Protein AF-F0R4A4-F1 (afdb_monomer_lite)

Radius of gyration: 16.04 Å; chains: 1; bounding box: 37×28×42 Å

Organism: Phocaeicola salanitronis (strain DSM 18170 / JCM 13657 / CCUG 60908 / BL78) (NCBI:txid667015)

pLDDT: mean 89.3, std 5.44, range [61.0, 95.81]

Structure (mmCIF, N/CA/C/O backbone):
data_AF-F0R4A4-F1
#
_entry.id   AF-F0R4A4-F1
#
loop_
_atom_site.group_PDB
_atom_site.id
_atom_site.type_symbol
_atom_site.label_atom_id
_atom_site.label_alt_id
_atom_site.label_comp_id
_atom_site.label_asym_id
_atom_site.label_entity_id
_atom_site.label_seq_id
_atom_site.pdbx_PDB_ins_code
_atom_site.Cartn_x
_atom_site.Cartn_y
_atom_site.Cartn_z
_atom_site.occupancy
_atom_site.B_iso_or_equiv
_atom_site.auth_seq_id
_atom_site.auth_comp_id
_atom_site.auth_asym_id
_atom_site.auth_atom_id
_atom_site.pdbx_PDB_model_num
ATOM 1 N N . MET A 1 1 ? -16.359 15.288 7.380 1.00 61.00 1 MET A N 1
ATOM 2 C CA . MET A 1 1 ? -15.245 14.311 7.454 1.00 61.00 1 MET A CA 1
ATOM 3 C C . MET A 1 1 ? -14.695 14.135 6.049 1.00 61.00 1 MET A C 1
ATOM 5 O O . MET A 1 1 ? -15.460 13.707 5.195 1.00 61.00 1 MET A O 1
ATOM 9 N N . ASN A 1 2 ? -13.445 14.537 5.793 1.00 82.06 2 ASN A N 1
ATOM 10 C CA . ASN A 1 2 ? -12.866 14.524 4.441 1.00 82.06 2 ASN A CA 1
ATOM 11 C C . ASN A 1 2 ? -12.870 13.117 3.833 1.00 82.06 2 ASN A C 1
ATOM 13 O O . ASN A 1 2 ? -12.635 12.134 4.538 1.00 82.06 2 ASN A O 1
ATOM 17 N N . ILE A 1 3 ? -13.102 13.037 2.521 1.00 85.75 3 ILE A N 1
ATOM 18 C CA . ILE A 1 3 ? -13.212 11.780 1.767 1.00 85.75 3 ILE A CA 1
ATOM 19 C C . ILE A 1 3 ? -11.962 10.903 1.947 1.00 85.75 3 ILE A C 1
ATOM 21 O O . ILE A 1 3 ? -12.075 9.710 2.214 1.00 85.75 3 ILE A O 1
ATOM 25 N N . VAL A 1 4 ? -10.780 11.530 1.959 1.00 85.25 4 VAL A N 1
ATOM 26 C CA . VAL A 1 4 ? -9.480 10.877 2.175 1.00 85.25 4 VAL A CA 1
ATOM 27 C C . VAL A 1 4 ? -9.431 10.156 3.523 1.00 85.25 4 VAL A C 1
ATOM 29 O O . VAL A 1 4 ? -8.968 9.024 3.600 1.00 85.25 4 VAL A O 1
ATOM 32 N N . HIS A 1 5 ? -9.969 10.762 4.587 1.00 85.25 5 HIS A N 1
ATOM 33 C CA . HIS A 1 5 ? -9.993 10.135 5.911 1.00 85.25 5 HIS A CA 1
ATOM 34 C C . HIS A 1 5 ? -10.885 8.887 5.942 1.00 85.25 5 HIS A C 1
ATOM 36 O O . HIS A 1 5 ? -10.538 7.912 6.599 1.00 85.25 5 HIS A O 1
ATOM 42 N N . ARG A 1 6 ? -12.011 8.896 5.214 1.00 87.56 6 ARG A N 1
ATOM 43 C CA . ARG A 1 6 ? -12.899 7.727 5.102 1.00 87.56 6 ARG A CA 1
ATOM 44 C C . ARG A 1 6 ? -12.247 6.592 4.320 1.00 87.56 6 ARG A C 1
ATOM 46 O O . ARG A 1 6 ? -12.316 5.455 4.768 1.00 87.56 6 ARG A O 1
ATOM 53 N N . VAL A 1 7 ? -11.601 6.898 3.192 1.00 91.00 7 VAL A N 1
ATOM 54 C CA . VAL A 1 7 ? -10.898 5.895 2.373 1.00 91.00 7 VAL A CA 1
ATOM 55 C C . VAL A 1 7 ? -9.749 5.272 3.160 1.00 91.00 7 VAL A C 1
ATOM 57 O O . VAL A 1 7 ? -9.670 4.052 3.266 1.00 91.00 7 VAL A O 1
ATOM 60 N N . LEU A 1 8 ? -8.913 6.096 3.793 1.00 90.19 8 LEU A N 1
ATOM 61 C CA . LEU A 1 8 ? -7.830 5.623 4.654 1.00 90.19 8 LEU A CA 1
ATOM 62 C C . LEU A 1 8 ? -8.357 4.834 5.863 1.00 90.19 8 LEU A C 1
ATOM 64 O O . LEU A 1 8 ? -7.768 3.824 6.238 1.00 90.19 8 LEU A O 1
ATOM 68 N N . GLY A 1 9 ? -9.472 5.248 6.469 1.00 91.75 9 GLY A N 1
ATOM 69 C CA . GLY A 1 9 ? -10.120 4.500 7.550 1.00 91.75 9 GLY A CA 1
ATOM 70 C C . GLY A 1 9 ? -10.617 3.124 7.099 1.00 91.75 9 GLY A C 1
ATOM 71 O O . GLY A 1 9 ? -10.351 2.126 7.765 1.00 91.75 9 GLY A O 1
ATOM 72 N N . TYR A 1 10 ? -11.264 3.060 5.934 1.00 93.56 10 TYR A N 1
ATOM 73 C CA . TYR A 1 10 ? -11.714 1.816 5.313 1.00 93.56 10 TYR A CA 1
ATOM 74 C C . TYR A 1 10 ? -10.542 0.878 4.997 1.00 93.56 10 TYR A C 1
ATOM 76 O O . TYR A 1 10 ? -10.560 -0.282 5.412 1.00 93.56 10 TYR A O 1
ATOM 84 N N . LEU A 1 11 ? -9.509 1.382 4.311 1.00 94.25 11 LEU A N 1
ATOM 85 C CA . LEU A 1 11 ? -8.324 0.600 3.952 1.00 94.25 11 LEU A CA 1
ATOM 86 C C . LEU A 1 11 ? -7.614 0.081 5.197 1.00 94.25 11 LEU A C 1
ATOM 88 O O . LEU A 1 11 ? -7.266 -1.095 5.249 1.00 94.25 11 LEU A O 1
ATOM 92 N N . TRP A 1 12 ? -7.472 0.919 6.224 1.00 93.44 12 TRP A N 1
ATOM 93 C CA . TRP A 1 12 ? -6.912 0.505 7.504 1.00 93.44 12 TRP A CA 1
ATOM 94 C C . TRP A 1 12 ? -7.696 -0.646 8.123 1.00 93.44 12 TRP A C 1
ATOM 96 O O . TRP A 1 12 ? -7.127 -1.699 8.394 1.00 93.44 12 TRP A O 1
ATOM 106 N N . TYR A 1 13 ? -9.008 -0.463 8.305 1.00 93.56 13 TYR A N 1
ATOM 107 C CA . TYR A 1 13 ? -9.877 -1.453 8.937 1.00 93.56 13 TYR A CA 1
ATOM 108 C C . TYR A 1 13 ? -9.826 -2.800 8.207 1.00 93.56 13 TYR A C 1
ATOM 110 O O . TYR A 1 13 ? -9.728 -3.862 8.827 1.00 93.56 13 TYR A O 1
ATOM 118 N N . LYS A 1 14 ? -9.885 -2.775 6.871 1.00 94.81 14 LYS A N 1
ATOM 119 C CA . LYS A 1 14 ? -9.859 -3.995 6.061 1.00 94.81 14 LYS A CA 1
ATOM 120 C C . LYS A 1 14 ? -8.487 -4.656 6.062 1.00 94.81 14 LYS A C 1
ATOM 122 O O . LYS A 1 14 ? -8.422 -5.872 6.210 1.00 94.81 14 LYS A O 1
ATOM 127 N N . THR A 1 15 ? -7.412 -3.880 5.985 1.00 93.69 15 THR A N 1
ATOM 128 C CA . THR A 1 15 ? -6.042 -4.406 6.064 1.00 93.69 15 THR A CA 1
ATOM 129 C C . THR A 1 15 ? -5.777 -5.037 7.430 1.00 93.69 15 THR A C 1
ATOM 131 O O . THR A 1 15 ? -5.248 -6.142 7.503 1.00 93.69 15 THR A O 1
ATOM 134 N N . GLU A 1 16 ? -6.223 -4.402 8.515 1.00 93.12 16 GLU A N 1
ATOM 135 C CA . GLU A 1 16 ? -6.151 -4.953 9.872 1.00 93.12 16 GLU A CA 1
ATOM 136 C C . GLU A 1 16 ? -6.895 -6.290 9.984 1.00 93.12 16 GLU A C 1
ATOM 138 O O . GLU A 1 16 ? -6.358 -7.268 10.495 1.00 93.12 16 GLU A O 1
ATOM 143 N N . ARG A 1 17 ? -8.123 -6.367 9.453 1.00 91.62 17 ARG A N 1
ATOM 144 C CA . ARG A 1 17 ? -8.914 -7.607 9.429 1.00 91.62 17 ARG A CA 1
ATOM 145 C C . ARG A 1 17 ? -8.254 -8.716 8.610 1.00 91.62 17 ARG A C 1
ATOM 147 O O . ARG A 1 17 ? -8.325 -9.867 9.028 1.00 91.62 17 ARG A O 1
ATOM 154 N N . LEU A 1 18 ? -7.659 -8.389 7.464 1.00 92.00 18 LEU A N 1
ATOM 155 C CA . LEU A 1 18 ? -6.993 -9.358 6.585 1.00 92.00 18 LEU A CA 1
ATOM 156 C C . LEU A 1 18 ? -5.703 -9.894 7.209 1.00 92.00 18 LEU A C 1
ATOM 158 O O . LEU A 1 18 ? -5.419 -11.083 7.114 1.00 92.00 18 LEU A O 1
ATOM 162 N N . THR A 1 19 ? -4.962 -9.034 7.903 1.00 91.75 19 THR A N 1
ATOM 163 C CA . THR A 1 19 ? -3.669 -9.374 8.512 1.00 91.75 19 THR A CA 1
ATOM 164 C C . THR A 1 19 ? -3.781 -9.840 9.959 1.00 91.75 19 THR A C 1
ATOM 166 O O . THR A 1 19 ? -2.766 -10.149 10.565 1.00 91.75 19 THR A O 1
ATOM 169 N N . ARG A 1 20 ? -4.995 -9.962 10.519 1.00 89.31 20 ARG A N 1
ATOM 170 C CA . ARG A 1 20 ? -5.248 -10.319 11.933 1.00 89.31 20 ARG A CA 1
ATOM 171 C C . ARG A 1 20 ? -4.636 -11.642 12.397 1.00 89.31 20 ARG A C 1
ATOM 173 O O . ARG A 1 20 ? -4.534 -11.878 13.591 1.00 89.31 20 ARG A O 1
ATOM 180 N N . TRP A 1 21 ? -4.336 -12.527 11.453 1.00 88.19 21 TRP A N 1
ATOM 181 C CA . TRP A 1 21 ? -3.760 -13.842 11.723 1.00 88.19 21 TRP A CA 1
ATOM 182 C C . TRP A 1 21 ? -2.230 -13.837 11.688 1.00 88.19 21 TRP A C 1
ATOM 184 O O . TRP A 1 21 ? -1.621 -14.854 11.983 1.00 88.19 21 TRP A O 1
ATOM 194 N N . MET A 1 22 ? -1.612 -12.715 11.314 1.00 87.56 22 MET A N 1
ATOM 195 C CA . MET A 1 22 ? -0.166 -12.543 11.393 1.00 87.56 22 MET A CA 1
ATOM 196 C C . MET A 1 22 ? 0.233 -12.264 12.841 1.00 87.56 22 MET A C 1
ATOM 198 O O . MET A 1 22 ? -0.454 -11.510 13.536 1.00 87.56 22 MET A O 1
ATOM 202 N N . ASP A 1 23 ? 1.385 -12.773 13.265 1.00 85.50 23 ASP A N 1
ATOM 203 C CA . ASP A 1 23 ? 1.936 -12.513 14.603 1.00 85.50 23 ASP A CA 1
ATOM 204 C C . ASP A 1 23 ? 2.150 -11.014 14.859 1.00 85.50 23 ASP A C 1
ATOM 206 O O . ASP A 1 23 ? 1.976 -10.507 15.966 1.00 85.50 23 ASP A O 1
ATOM 210 N N . THR A 1 24 ? 2.454 -10.260 13.801 1.00 81.94 24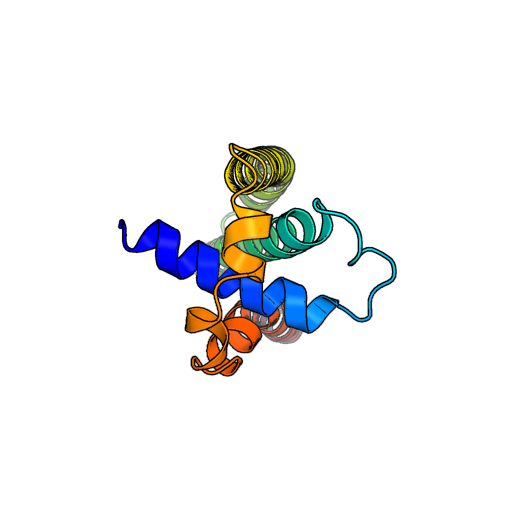 THR A N 1
ATOM 211 C CA . THR A 1 24 ? 2.648 -8.811 13.865 1.00 81.94 24 THR A CA 1
ATOM 212 C C . THR A 1 24 ? 1.346 -8.033 14.054 1.00 81.94 24 THR A C 1
ATOM 214 O O . THR A 1 24 ? 1.387 -6.852 14.391 1.00 81.94 24 THR A O 1
ATOM 217 N N . SER A 1 25 ? 0.179 -8.657 13.876 1.00 80.94 25 SER A N 1
ATOM 218 C CA . SER A 1 25 ? -1.123 -7.976 13.857 1.00 80.94 25 SER A CA 1
ATOM 219 C C . SER A 1 25 ? -1.515 -7.308 15.174 1.00 80.94 25 SER A C 1
ATOM 221 O O . SER A 1 25 ? -2.316 -6.368 15.179 1.00 80.94 25 SER A O 1
ATOM 223 N N . MET A 1 26 ? -0.930 -7.752 16.291 1.00 81.31 26 MET A N 1
ATOM 224 C CA . MET A 1 26 ? -1.133 -7.128 17.597 1.00 81.31 26 MET A CA 1
ATOM 225 C C . MET A 1 26 ? -0.523 -5.728 17.686 1.00 81.31 26 MET A C 1
ATOM 227 O O . MET A 1 26 ? -0.937 -4.920 18.521 1.00 81.31 26 MET A O 1
ATOM 231 N N . TYR A 1 27 ? 0.445 -5.422 16.825 1.00 83.38 27 TYR A N 1
ATOM 232 C CA . TYR A 1 27 ? 1.132 -4.153 16.862 1.00 83.38 27 TYR A CA 1
ATOM 233 C C . TYR A 1 27 ? 0.425 -3.082 16.031 1.00 83.38 27 TYR A C 1
ATOM 235 O O . TYR A 1 27 ? 0.079 -3.278 14.865 1.00 83.38 27 TYR A O 1
ATOM 243 N N . SER A 1 28 ? 0.310 -1.879 16.598 1.00 83.25 28 SER A N 1
ATOM 244 C CA . SER A 1 28 ? -0.267 -0.707 15.920 1.00 83.25 28 SER A CA 1
ATOM 245 C C . SER A 1 28 ? 0.488 -0.289 14.654 1.00 83.25 28 SER A C 1
ATOM 247 O O . SER A 1 28 ? -0.059 0.450 13.838 1.00 83.25 28 SER A O 1
ATOM 249 N N . TRP A 1 29 ? 1.732 -0.745 14.491 1.00 88.06 29 TRP A N 1
ATOM 250 C CA . TRP A 1 29 ? 2.576 -0.473 13.333 1.00 88.06 29 TRP A CA 1
ATOM 251 C C . TRP A 1 29 ? 2.457 -1.511 12.208 1.00 88.06 29 TRP A C 1
ATOM 253 O O . TRP A 1 29 ? 2.986 -1.267 11.129 1.00 88.06 29 TRP A O 1
ATOM 263 N N . ASN A 1 30 ? 1.686 -2.592 12.377 1.00 91.38 30 ASN A N 1
ATOM 264 C CA . ASN A 1 30 ? 1.488 -3.595 11.325 1.00 91.38 30 ASN A CA 1
ATOM 265 C C . ASN A 1 30 ? 0.770 -3.038 10.088 1.00 91.38 30 ASN A C 1
ATOM 267 O O . ASN A 1 30 ? 1.268 -3.128 8.971 1.00 91.38 30 ASN A O 1
ATOM 271 N N . VAL A 1 31 ? -0.395 -2.417 10.282 1.00 92.31 31 VAL A N 1
ATOM 272 C CA . VAL A 1 31 ? -1.190 -1.872 9.172 1.00 92.31 31 VAL A CA 1
ATOM 273 C C . VAL A 1 31 ? -0.485 -0.717 8.437 1.00 92.31 31 VAL A C 1
ATOM 275 O O . VAL A 1 31 ? -0.505 -0.730 7.207 1.00 92.31 31 VAL A O 1
ATOM 278 N N . PRO A 1 32 ? 0.183 0.246 9.113 1.00 93.19 32 PRO A N 1
ATOM 279 C CA . PRO A 1 32 ? 1.037 1.230 8.455 1.00 93.19 32 PRO A CA 1
ATOM 280 C C . PRO A 1 32 ? 2.111 0.583 7.588 1.00 93.19 32 PRO A C 1
ATOM 282 O O . PRO A 1 32 ? 2.292 1.037 6.467 1.00 93.19 32 PRO A O 1
ATOM 285 N N . SER A 1 33 ? 2.774 -0.478 8.069 1.00 92.94 33 SER A N 1
ATOM 286 C CA . SER A 1 33 ? 3.798 -1.209 7.308 1.00 92.94 33 SER A CA 1
ATOM 287 C C . SER A 1 33 ? 3.243 -1.862 6.051 1.00 92.94 33 SER A C 1
ATOM 289 O O . SER A 1 33 ? 3.834 -1.754 4.981 1.00 92.94 33 SER A O 1
ATOM 291 N N . VAL A 1 34 ? 2.088 -2.519 6.156 1.00 94.44 34 VAL A N 1
ATOM 292 C CA . VAL A 1 34 ? 1.457 -3.166 4.999 1.00 94.44 34 VAL A CA 1
ATOM 293 C C . VAL A 1 34 ? 1.024 -2.121 3.973 1.00 94.44 34 VAL A C 1
ATOM 295 O O . VAL A 1 34 ? 1.320 -2.260 2.790 1.00 94.44 34 VAL A O 1
ATOM 298 N N . LEU A 1 35 ? 0.375 -1.039 4.414 1.00 95.06 35 LEU A N 1
ATOM 299 C CA . LEU A 1 35 ? -0.061 0.028 3.513 1.00 95.06 35 LEU A CA 1
ATOM 300 C C . LEU A 1 35 ? 1.119 0.781 2.885 1.00 95.06 35 LEU A C 1
ATOM 302 O O . LEU A 1 35 ? 1.064 1.085 1.697 1.00 95.06 35 LEU A O 1
ATOM 306 N N . SER A 1 36 ? 2.191 1.065 3.631 1.00 94.50 36 SER A N 1
ATOM 307 C CA . SER A 1 36 ? 3.381 1.719 3.073 1.00 94.50 36 SER A CA 1
ATOM 308 C C . SER A 1 36 ? 4.087 0.840 2.048 1.00 94.50 36 SER A C 1
ATOM 310 O O . SER A 1 36 ? 4.560 1.360 1.042 1.00 94.50 36 SER A O 1
ATOM 312 N N . LEU A 1 37 ? 4.132 -0.479 2.269 1.00 93.81 37 LEU A N 1
ATOM 313 C CA . LEU A 1 37 ? 4.687 -1.423 1.302 1.00 93.81 37 LEU A CA 1
ATOM 314 C C . LEU A 1 37 ? 3.859 -1.422 0.016 1.00 93.81 37 LEU A C 1
ATOM 316 O O . LEU A 1 37 ? 4.415 -1.307 -1.069 1.00 93.81 37 LEU A O 1
ATOM 320 N N . VAL A 1 38 ? 2.532 -1.473 0.136 1.00 95.62 38 VAL A N 1
ATOM 321 C CA . VAL A 1 38 ? 1.622 -1.402 -1.016 1.00 95.62 38 VAL A CA 1
ATOM 322 C C . VAL A 1 38 ? 1.804 -0.091 -1.783 1.00 95.62 38 VAL A C 1
ATOM 324 O O . VAL A 1 38 ? 1.907 -0.115 -3.005 1.00 95.62 38 VAL A O 1
ATOM 327 N N . PHE A 1 39 ? 1.926 1.050 -1.095 1.00 94.12 39 PHE A N 1
ATOM 328 C CA . PHE A 1 39 ? 2.222 2.328 -1.753 1.00 94.12 39 PHE A CA 1
ATOM 329 C C . PHE A 1 39 ? 3.592 2.353 -2.440 1.00 94.12 39 PHE A C 1
ATOM 331 O O . PHE A 1 39 ? 3.705 2.928 -3.522 1.00 94.12 39 PHE A O 1
ATOM 338 N N . LEU A 1 40 ? 4.618 1.728 -1.853 1.00 94.62 40 LEU A N 1
ATOM 339 C CA . LEU A 1 40 ? 5.916 1.567 -2.510 1.00 94.62 40 LEU A CA 1
ATOM 340 C C . LEU A 1 40 ? 5.771 0.763 -3.802 1.00 94.62 40 LEU A C 1
ATOM 342 O O . LEU A 1 40 ? 6.302 1.190 -4.823 1.00 94.62 40 LEU A O 1
ATOM 346 N N . LEU A 1 41 ? 5.032 -0.350 -3.779 1.00 94.31 41 LEU A N 1
ATOM 347 C CA . LEU A 1 41 ? 4.833 -1.179 -4.970 1.00 94.31 41 LEU A CA 1
ATOM 348 C C . LEU A 1 41 ? 4.101 -0.405 -6.067 1.00 94.31 41 LEU A C 1
ATOM 350 O O . LEU A 1 41 ? 4.564 -0.397 -7.198 1.00 94.31 41 LEU A O 1
ATOM 354 N N . TYR A 1 42 ? 3.060 0.358 -5.722 1.00 94.38 42 TYR A N 1
ATOM 355 C CA . TYR A 1 42 ? 2.425 1.275 -6.674 1.00 94.38 42 TYR A CA 1
ATOM 356 C C . TYR A 1 42 ? 3.413 2.288 -7.277 1.00 94.38 42 TYR A C 1
ATOM 358 O O . TYR A 1 42 ? 3.324 2.613 -8.458 1.00 94.38 42 TYR A O 1
ATOM 366 N N . GLY A 1 43 ? 4.370 2.791 -6.492 1.00 92.19 43 GLY A N 1
ATOM 367 C CA . GLY A 1 43 ? 5.441 3.648 -7.005 1.00 92.19 43 GLY A CA 1
ATOM 368 C C . GLY A 1 43 ? 6.352 2.928 -8.005 1.00 92.19 43 GLY A C 1
ATOM 369 O O . GLY A 1 43 ? 6.703 3.496 -9.040 1.00 92.19 43 GLY A O 1
ATOM 370 N N . VAL A 1 44 ? 6.698 1.669 -7.724 1.00 92.06 44 VAL A N 1
ATOM 371 C CA . VAL A 1 44 ? 7.488 0.814 -8.62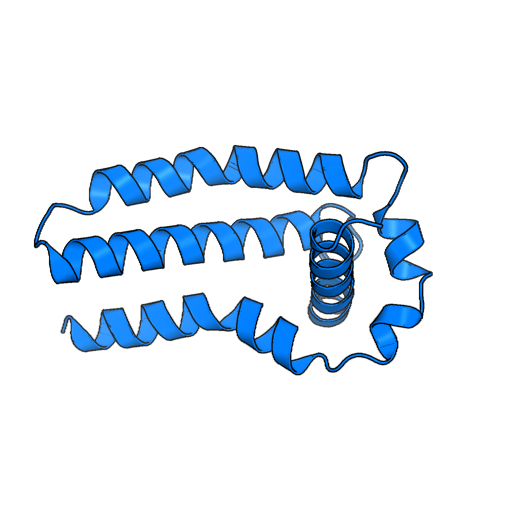5 1.00 92.06 44 VAL A CA 1
ATOM 372 C C . VAL A 1 44 ? 6.713 0.494 -9.907 1.00 92.06 44 VAL A C 1
ATOM 374 O O . VAL A 1 44 ? 7.301 0.557 -10.985 1.00 92.06 44 VAL A O 1
ATOM 377 N N . ASP A 1 45 ? 5.407 0.233 -9.828 1.00 92.25 45 ASP A N 1
ATOM 378 C CA . ASP A 1 45 ? 4.547 0.008 -10.998 1.00 92.25 45 ASP A CA 1
ATOM 379 C C . ASP A 1 45 ? 4.559 1.214 -11.930 1.00 92.25 45 ASP A C 1
ATOM 381 O O . ASP A 1 45 ? 4.784 1.078 -13.131 1.00 92.25 45 ASP A O 1
ATOM 385 N N . ILE A 1 46 ? 4.372 2.415 -11.374 1.00 91.31 46 ILE A N 1
ATOM 386 C CA . ILE A 1 46 ? 4.383 3.665 -12.141 1.00 91.31 46 ILE A CA 1
ATOM 387 C C . ILE A 1 46 ? 5.747 3.871 -12.807 1.00 91.31 46 ILE A C 1
ATOM 389 O O . ILE A 1 46 ? 5.801 4.216 -13.987 1.00 91.31 46 ILE A O 1
ATOM 393 N N . ALA A 1 47 ? 6.846 3.630 -12.085 1.00 90.81 47 ALA A N 1
ATOM 394 C CA . ALA A 1 47 ? 8.195 3.713 -12.645 1.00 90.81 47 ALA A CA 1
ATOM 395 C C . ALA A 1 47 ? 8.414 2.696 -13.780 1.00 90.81 47 ALA A C 1
ATOM 397 O O . ALA A 1 47 ? 9.035 3.019 -14.793 1.00 90.81 47 ALA A O 1
ATOM 398 N N . SER A 1 48 ? 7.872 1.488 -13.624 1.00 89.56 48 SER A N 1
ATOM 399 C CA . SER A 1 48 ? 7.961 0.403 -14.605 1.00 89.56 48 SER A CA 1
ATOM 400 C C . SER A 1 48 ? 7.164 0.719 -15.871 1.00 89.56 48 SER A C 1
ATOM 402 O O . SER A 1 48 ? 7.688 0.580 -16.974 1.00 89.56 48 SER A O 1
ATOM 404 N N . ILE A 1 49 ? 5.936 1.228 -15.723 1.00 90.31 49 ILE A N 1
ATOM 405 C CA . ILE A 1 49 ? 5.108 1.712 -16.837 1.00 90.31 49 ILE A CA 1
ATOM 406 C C . ILE A 1 49 ? 5.815 2.859 -17.554 1.00 90.31 49 ILE A C 1
ATOM 408 O O . ILE A 1 49 ? 5.915 2.847 -18.779 1.00 90.31 49 ILE A O 1
ATOM 412 N N . TYR A 1 50 ? 6.329 3.835 -16.802 1.00 89.06 50 TYR A N 1
ATOM 413 C CA . TYR A 1 50 ? 7.043 4.968 -17.377 1.00 89.06 50 TYR A CA 1
ATOM 414 C C . TYR A 1 50 ? 8.206 4.485 -18.245 1.00 89.06 50 TYR A C 1
ATOM 416 O O . TYR A 1 50 ? 8.243 4.809 -19.430 1.00 89.06 50 TYR A O 1
ATOM 424 N N . TRP A 1 51 ? 9.066 3.614 -17.712 1.00 89.75 51 TRP A N 1
ATOM 425 C CA . TRP A 1 51 ? 10.150 3.009 -18.484 1.00 89.75 51 TRP A CA 1
ATOM 426 C C . TRP A 1 51 ? 9.665 2.256 -19.723 1.00 89.75 51 TRP A C 1
ATOM 428 O O . TRP A 1 51 ? 10.217 2.476 -20.799 1.00 89.75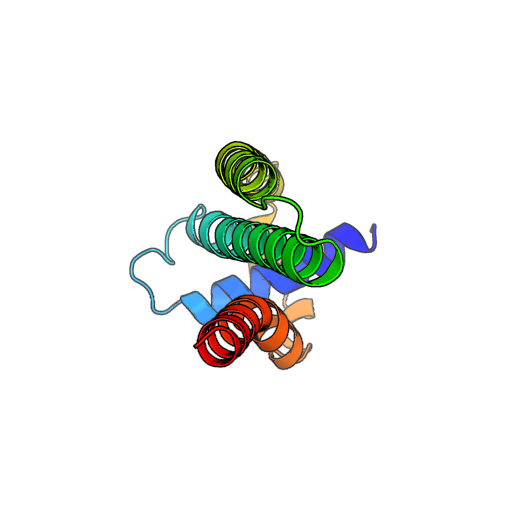 51 TRP A O 1
ATOM 438 N N . ALA A 1 52 ? 8.621 1.432 -19.615 1.00 88.44 52 ALA A N 1
ATOM 439 C CA . ALA A 1 52 ? 8.075 0.712 -20.765 1.00 88.44 52 ALA A CA 1
ATOM 440 C C . ALA A 1 52 ? 7.589 1.661 -21.876 1.00 88.44 52 ALA A C 1
ATOM 442 O O . ALA A 1 52 ? 7.725 1.353 -23.057 1.00 88.44 52 ALA A O 1
ATOM 443 N N . THR A 1 53 ? 7.050 2.829 -21.512 1.00 89.94 53 THR A N 1
ATOM 444 C CA . THR A 1 53 ? 6.517 3.806 -22.478 1.00 89.94 53 THR A CA 1
ATOM 445 C C . THR A 1 53 ? 7.569 4.724 -23.095 1.00 89.94 53 THR A C 1
ATOM 447 O O . THR A 1 53 ? 7.414 5.140 -24.239 1.00 89.94 53 THR A O 1
ATOM 450 N N . THR A 1 54 ? 8.632 5.062 -22.364 1.00 91.00 54 THR A N 1
ATOM 451 C CA . THR A 1 54 ? 9.621 6.067 -22.794 1.00 91.00 54 THR A CA 1
ATOM 452 C C . THR A 1 54 ? 11.001 5.480 -23.080 1.00 91.00 54 THR A C 1
ATOM 454 O O . THR A 1 54 ? 11.872 6.192 -23.574 1.00 91.00 54 THR A O 1
ATOM 457 N N . SER A 1 55 ? 11.235 4.208 -22.732 1.00 86.19 55 SER A N 1
ATOM 458 C CA . SER A 1 55 ? 12.556 3.557 -22.715 1.00 86.19 55 SER A CA 1
ATOM 459 C C . SER A 1 55 ? 13.612 4.284 -21.865 1.00 86.19 55 SER A C 1
ATOM 461 O O . SER A 1 55 ? 14.803 3.994 -21.960 1.00 86.19 55 SER A O 1
ATOM 463 N N . THR A 1 56 ? 13.206 5.212 -20.992 1.00 87.31 56 THR A N 1
ATOM 464 C CA . THR A 1 56 ? 14.121 5.906 -20.077 1.00 87.31 56 THR A CA 1
ATOM 465 C C . THR A 1 56 ? 14.435 5.039 -18.870 1.00 87.31 56 THR A C 1
ATOM 467 O O . THR A 1 56 ? 13.530 4.429 -18.309 1.00 87.31 56 THR A O 1
ATOM 470 N N . ASN A 1 57 ? 15.685 5.047 -18.409 1.00 86.38 57 ASN A N 1
ATOM 471 C CA . ASN A 1 57 ? 16.111 4.255 -17.257 1.00 86.38 57 ASN A CA 1
ATOM 472 C C . ASN A 1 57 ? 15.200 4.481 -16.017 1.00 86.38 57 ASN A C 1
ATOM 474 O O . ASN A 1 57 ? 15.145 5.609 -15.520 1.00 86.38 57 ASN A O 1
ATOM 478 N N . PRO A 1 58 ? 14.525 3.439 -15.484 1.00 85.94 58 PRO A N 1
ATOM 479 C CA . PRO A 1 58 ? 13.633 3.556 -14.327 1.00 85.94 58 PRO A CA 1
ATOM 480 C C . PRO A 1 58 ? 14.370 3.664 -12.988 1.00 85.94 58 PRO A C 1
ATOM 482 O O . PRO A 1 58 ? 13.752 4.017 -11.982 1.00 85.94 58 PRO A O 1
ATOM 485 N N . ALA A 1 59 ? 15.675 3.368 -12.942 1.00 86.12 59 ALA A N 1
ATOM 486 C CA . ALA A 1 59 ? 16.443 3.284 -11.700 1.00 86.12 59 ALA A CA 1
ATOM 487 C C . ALA A 1 59 ? 16.327 4.526 -10.789 1.00 86.12 59 ALA A C 1
ATOM 489 O O . ALA A 1 59 ? 16.157 4.340 -9.582 1.00 86.12 59 ALA A O 1
ATOM 490 N N . PRO A 1 60 ? 16.336 5.777 -11.299 1.00 88.56 60 PRO A N 1
ATOM 491 C CA . PRO A 1 60 ? 16.155 6.959 -10.455 1.00 88.56 60 PRO A CA 1
ATOM 492 C C . PRO A 1 60 ? 14.781 7.012 -9.772 1.00 88.56 60 PRO A C 1
ATOM 494 O O . PRO A 1 60 ? 14.688 7.396 -8.609 1.00 88.56 60 PRO A O 1
ATOM 497 N N . PHE A 1 61 ? 13.716 6.597 -10.464 1.00 86.38 61 PHE A N 1
ATOM 498 C CA . PHE A 1 61 ? 12.357 6.581 -9.913 1.00 86.38 61 PHE A CA 1
ATOM 499 C C . PHE A 1 61 ? 12.172 5.463 -8.888 1.00 86.38 61 PHE A C 1
ATOM 501 O O . PHE A 1 61 ? 11.553 5.681 -7.849 1.00 86.38 61 PHE A O 1
ATOM 508 N N . ILE A 1 62 ? 12.758 4.290 -9.142 1.00 86.75 62 ILE A N 1
ATOM 509 C CA . ILE A 1 62 ? 12.768 3.182 -8.179 1.00 86.75 62 ILE A CA 1
ATOM 510 C C . ILE A 1 62 ? 13.528 3.598 -6.916 1.00 86.75 62 ILE A C 1
ATOM 512 O O . ILE A 1 62 ? 13.033 3.406 -5.806 1.00 86.75 62 ILE A O 1
ATOM 516 N N . LEU A 1 63 ? 14.693 4.235 -7.068 1.00 89.25 63 LEU A N 1
ATOM 517 C CA . LEU A 1 63 ? 15.459 4.761 -5.941 1.00 89.25 63 LEU A CA 1
ATOM 518 C C . LEU A 1 63 ? 14.652 5.801 -5.152 1.00 89.25 63 LEU A C 1
ATOM 520 O O . LEU A 1 63 ? 14.617 5.748 -3.924 1.00 89.25 63 LEU A O 1
ATOM 524 N N . LEU A 1 64 ? 1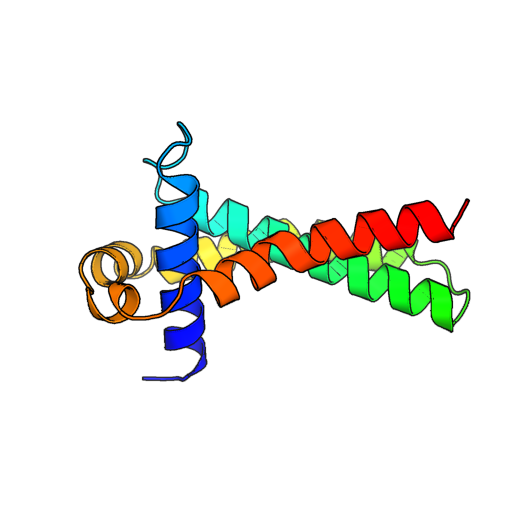3.952 6.707 -5.841 1.00 89.81 64 LEU A N 1
ATOM 525 C CA . LEU A 1 64 ? 13.073 7.684 -5.202 1.00 89.81 64 LEU A CA 1
ATOM 526 C C . LEU A 1 64 ? 11.940 7.006 -4.414 1.00 89.81 64 LEU A C 1
ATOM 528 O O . LEU A 1 64 ? 11.674 7.403 -3.282 1.00 89.81 64 LEU A O 1
ATOM 532 N N . ALA A 1 65 ? 11.304 5.968 -4.968 1.00 88.00 65 ALA A N 1
ATOM 533 C CA . ALA A 1 65 ? 10.253 5.211 -4.286 1.00 88.00 65 ALA A CA 1
ATOM 534 C C . ALA A 1 65 ? 10.777 4.505 -3.020 1.00 88.00 65 ALA A C 1
ATOM 536 O O . ALA A 1 65 ? 10.124 4.544 -1.974 1.00 88.00 65 ALA A O 1
ATOM 537 N N . LEU A 1 66 ? 11.982 3.928 -3.082 1.00 88.94 66 LEU A N 1
ATOM 538 C CA . LEU A 1 66 ? 12.652 3.319 -1.927 1.00 88.94 66 LEU A CA 1
ATOM 539 C C . LEU A 1 66 ? 12.960 4.347 -0.831 1.00 88.94 66 LEU A C 1
ATOM 541 O O . LEU A 1 66 ? 12.737 4.076 0.347 1.00 88.94 66 LEU A O 1
ATOM 545 N N . LEU A 1 67 ? 13.426 5.541 -1.205 1.00 89.62 67 LEU A N 1
ATOM 546 C CA . LEU A 1 67 ? 13.695 6.626 -0.255 1.00 89.62 67 LEU A CA 1
ATOM 547 C C . LEU A 1 67 ? 12.410 7.248 0.312 1.00 89.62 67 LEU A C 1
ATOM 549 O O . LEU A 1 67 ? 12.396 7.705 1.454 1.00 89.62 67 LEU A O 1
ATOM 553 N N . ALA A 1 68 ? 11.317 7.244 -0.454 1.00 89.44 68 ALA A N 1
ATOM 554 C CA . ALA A 1 68 ? 10.018 7.740 -0.013 1.00 89.44 68 ALA A CA 1
ATOM 555 C C . ALA A 1 68 ? 9.310 6.778 0.956 1.00 89.44 68 ALA A C 1
ATOM 557 O O . ALA A 1 68 ? 8.549 7.230 1.811 1.00 89.44 68 ALA A O 1
ATOM 558 N N . TYR A 1 69 ? 9.571 5.471 0.873 1.00 91.31 69 TYR A N 1
ATOM 559 C CA . TYR A 1 69 ? 8.971 4.457 1.746 1.00 91.31 69 TYR A CA 1
ATOM 560 C C . TYR A 1 69 ? 9.041 4.766 3.251 1.00 91.31 69 TYR A C 1
ATOM 562 O O . TYR A 1 69 ? 7.980 4.774 3.884 1.00 91.31 69 TYR A O 1
ATOM 570 N N . PRO A 1 70 ? 10.213 5.063 3.854 1.00 91.75 70 PRO A N 1
ATOM 571 C CA . PRO A 1 70 ? 10.276 5.389 5.277 1.00 91.75 70 PRO A CA 1
ATOM 572 C C . PRO A 1 70 ? 9.462 6.643 5.612 1.00 91.75 70 PRO A C 1
ATOM 574 O O . PRO A 1 70 ? 8.812 6.691 6.653 1.00 91.75 70 PRO A O 1
ATOM 577 N N . VAL A 1 71 ? 9.425 7.635 4.717 1.00 93.12 71 VAL A N 1
ATOM 578 C CA . VAL A 1 71 ? 8.639 8.863 4.906 1.00 93.12 71 VAL A CA 1
ATOM 579 C C . VAL A 1 71 ? 7.142 8.551 4.906 1.00 93.12 71 VAL A C 1
ATOM 581 O O . VAL A 1 71 ? 6.427 8.961 5.820 1.00 93.12 71 VAL A O 1
ATOM 584 N N . VAL A 1 72 ? 6.665 7.777 3.927 1.00 93.44 72 VAL A N 1
ATOM 585 C CA . VAL A 1 72 ? 5.261 7.342 3.838 1.00 93.44 72 VAL A CA 1
ATOM 586 C C . VAL A 1 72 ? 4.870 6.531 5.070 1.00 93.44 72 VAL A C 1
ATOM 588 O O . VAL A 1 72 ? 3.813 6.773 5.656 1.00 93.44 72 VAL A O 1
ATOM 591 N N . TRP A 1 73 ? 5.733 5.613 5.506 1.00 95.12 73 TRP A N 1
ATOM 592 C CA . TRP A 1 73 ? 5.501 4.823 6.709 1.00 95.12 73 TRP A CA 1
ATOM 593 C C . TRP A 1 73 ? 5.379 5.700 7.957 1.00 95.12 73 TRP A C 1
ATOM 595 O O . TRP A 1 73 ? 4.403 5.562 8.693 1.00 95.12 73 TRP A O 1
ATOM 605 N N . ILE A 1 74 ? 6.305 6.646 8.166 1.00 92.62 74 ILE A N 1
ATOM 606 C CA . ILE A 1 74 ? 6.267 7.579 9.304 1.00 92.62 74 ILE A CA 1
ATOM 607 C C . ILE A 1 74 ? 4.977 8.400 9.277 1.00 92.62 74 ILE A C 1
ATOM 609 O O . ILE A 1 74 ? 4.322 8.534 10.310 1.00 92.62 74 ILE A O 1
ATOM 613 N N . ILE A 1 75 ? 4.581 8.922 8.112 1.00 92.19 75 ILE A N 1
ATOM 614 C CA . ILE A 1 75 ? 3.355 9.716 7.965 1.00 92.19 75 ILE A CA 1
ATOM 615 C C . ILE A 1 75 ? 2.126 8.878 8.314 1.00 92.19 75 ILE A C 1
ATOM 617 O O . ILE A 1 75 ? 1.287 9.336 9.088 1.00 92.19 75 ILE A O 1
ATOM 621 N N . LEU A 1 76 ? 2.006 7.657 7.781 1.00 92.31 76 LEU A N 1
ATOM 622 C CA . LEU A 1 76 ? 0.882 6.768 8.081 1.00 92.31 76 LEU A CA 1
ATOM 623 C C . LEU A 1 76 ? 0.870 6.394 9.561 1.00 92.31 76 LEU A C 1
ATOM 625 O O . LEU A 1 76 ? -0.152 6.553 10.230 1.00 92.31 76 LEU A O 1
ATOM 629 N N . TYR A 1 77 ? 2.009 5.961 10.096 1.00 92.44 77 TYR A N 1
ATOM 630 C CA . TYR A 1 77 ? 2.147 5.617 11.502 1.00 92.44 77 TYR A CA 1
ATOM 631 C C . TYR A 1 77 ? 1.719 6.788 12.392 1.00 92.44 77 TYR A C 1
ATOM 633 O O . TYR A 1 77 ? 0.800 6.644 13.201 1.00 92.44 77 TYR A O 1
ATOM 641 N N . ALA A 1 78 ? 2.290 7.976 12.180 1.00 91.31 78 ALA A N 1
ATOM 642 C CA . ALA A 1 78 ? 1.927 9.182 12.910 1.00 91.31 78 ALA A CA 1
ATOM 643 C C . ALA A 1 78 ? 0.443 9.525 12.731 1.00 91.31 78 ALA A C 1
ATOM 645 O O . ALA A 1 78 ? -0.232 9.811 13.711 1.00 91.31 78 ALA A O 1
ATOM 646 N N . TYR A 1 79 ? -0.106 9.443 11.519 1.00 90.31 79 TYR A N 1
ATOM 647 C CA . TYR A 1 79 ? -1.499 9.779 11.231 1.00 90.31 79 TYR A CA 1
ATOM 648 C C . TYR A 1 79 ? -2.503 8.916 11.998 1.00 90.31 79 TYR A C 1
ATOM 650 O O . TYR A 1 79 ? -3.476 9.439 12.554 1.00 90.31 79 TYR A O 1
ATOM 658 N N . TYR A 1 80 ? -2.291 7.600 12.028 1.00 87.38 80 TYR A N 1
ATOM 659 C CA . TYR A 1 80 ? -3.187 6.682 12.727 1.00 87.38 80 TYR A CA 1
ATOM 660 C C . TYR A 1 80 ? -2.943 6.684 14.233 1.00 87.38 80 TYR A C 1
ATOM 662 O O . TYR A 1 80 ? -3.895 6.537 15.007 1.00 87.38 80 TYR A O 1
ATOM 670 N N . HIS A 1 81 ? -1.699 6.894 14.660 1.00 87.00 81 HIS A N 1
ATOM 671 C CA . HIS A 1 81 ? -1.342 6.947 16.071 1.00 87.00 81 HIS A CA 1
ATOM 672 C C . HIS A 1 81 ? -1.737 8.278 16.727 1.00 87.00 81 HIS A C 1
ATOM 674 O O . HIS A 1 81 ? -2.129 8.306 17.897 1.00 87.00 81 HIS A O 1
ATOM 680 N N . TYR A 1 82 ? -1.756 9.373 15.964 1.00 82.19 82 TYR A N 1
ATOM 681 C CA . TYR A 1 82 ? -2.181 10.688 16.427 1.00 82.19 82 TYR A CA 1
ATOM 682 C C . TYR A 1 82 ? -3.629 10.638 16.929 1.00 82.19 82 TYR A C 1
ATOM 684 O O . TYR A 1 82 ? -4.565 10.292 16.203 1.00 82.19 82 TYR A O 1
ATOM 692 N N . LYS A 1 83 ? -3.814 10.957 18.217 1.00 81.88 83 LYS A N 1
ATOM 693 C CA . LYS A 1 83 ? -5.090 10.839 18.954 1.00 81.88 83 LYS A CA 1
ATOM 694 C C . LYS A 1 83 ? -5.701 9.424 18.951 1.00 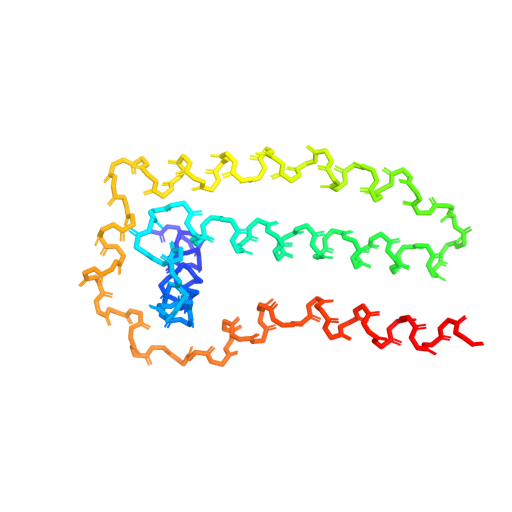81.88 83 LYS A C 1
ATOM 696 O O . LYS A 1 83 ? -6.916 9.290 19.107 1.00 81.88 83 LYS A O 1
ATOM 701 N N . ARG A 1 84 ? -4.876 8.381 18.773 1.00 82.69 84 ARG A N 1
ATOM 702 C CA . ARG A 1 84 ? -5.265 6.958 18.728 1.00 82.69 84 ARG A CA 1
ATOM 703 C C . ARG A 1 84 ? -6.420 6.671 17.760 1.00 82.69 84 ARG A C 1
ATOM 705 O O . ARG A 1 84 ? -7.348 5.927 18.079 1.00 82.69 84 ARG A O 1
ATOM 712 N N . ARG A 1 85 ? -6.387 7.276 16.569 1.00 83.06 85 ARG A N 1
ATOM 713 C CA . ARG A 1 85 ? -7.419 7.095 15.532 1.00 83.06 85 ARG A CA 1
ATOM 714 C C . ARG A 1 85 ? -7.625 5.634 15.151 1.00 83.06 85 ARG A C 1
ATOM 716 O O . ARG A 1 85 ? -8.764 5.248 14.916 1.00 83.06 85 ARG A O 1
ATOM 723 N N . TYR A 1 86 ? -6.567 4.825 15.163 1.00 82.00 86 TYR A N 1
ATOM 724 C CA . TYR A 1 86 ? -6.671 3.384 14.921 1.00 82.00 86 TYR A CA 1
ATOM 725 C C . TYR A 1 86 ? -7.666 2.689 15.871 1.00 82.00 86 TYR A C 1
ATOM 727 O O . TYR A 1 86 ? -8.461 1.872 15.419 1.00 82.00 86 TYR A O 1
ATOM 735 N N . LEU A 1 87 ? -7.712 3.067 17.159 1.00 86.19 87 LEU A N 1
ATOM 736 C CA . LEU A 1 87 ? -8.683 2.514 18.115 1.00 86.19 87 LEU A CA 1
ATOM 737 C C . LEU A 1 87 ? -10.116 2.888 17.737 1.00 86.19 87 LEU A C 1
ATOM 739 O O . LEU A 1 87 ? -11.005 2.042 17.778 1.00 86.19 87 LEU A O 1
ATOM 743 N N . LYS A 1 88 ? -10.326 4.146 17.331 1.00 88.44 88 LYS A N 1
ATOM 744 C CA . LYS A 1 88 ? -11.641 4.630 16.891 1.00 88.44 88 LYS A CA 1
ATOM 745 C C . LYS A 1 88 ? -12.109 3.888 15.642 1.00 88.44 88 LYS A C 1
ATOM 747 O O . LYS A 1 88 ? -13.259 3.486 15.587 1.00 88.44 88 LYS A O 1
ATOM 752 N N . ILE A 1 89 ? -11.213 3.663 14.679 1.00 85.31 89 ILE A N 1
ATOM 753 C CA . ILE A 1 89 ? -11.508 2.907 13.453 1.00 85.31 89 ILE A CA 1
ATOM 754 C C . ILE A 1 89 ? -11.849 1.449 13.781 1.00 85.31 89 ILE A C 1
ATOM 756 O O . ILE A 1 89 ? -12.806 0.917 13.233 1.00 85.31 89 ILE A O 1
ATOM 760 N N . ARG A 1 90 ? -11.119 0.812 14.705 1.00 84.25 90 ARG A N 1
ATOM 761 C CA . ARG A 1 90 ? -11.389 -0.572 15.127 1.00 84.25 90 ARG A CA 1
ATOM 762 C C . ARG A 1 90 ? -12.754 -0.716 15.818 1.00 84.25 90 ARG A C 1
ATOM 764 O O . ARG A 1 90 ? -13.428 -1.726 15.636 1.00 84.25 90 ARG A O 1
ATOM 771 N N . GLN A 1 91 ? -13.155 0.281 16.609 1.00 87.56 91 GLN A N 1
ATOM 772 C CA . GLN A 1 91 ? -14.459 0.322 17.289 1.00 87.56 91 GLN A CA 1
ATOM 773 C C . GLN A 1 91 ? -15.613 0.704 16.350 1.00 87.56 91 GLN A C 1
ATOM 775 O O . GLN A 1 91 ? -16.769 0.376 16.623 1.00 87.56 91 GLN A O 1
ATOM 780 N N . ASP A 1 92 ? -15.312 1.391 15.250 1.00 85.00 92 ASP A N 1
ATOM 781 C CA . ASP A 1 92 ? -16.296 1.831 14.274 1.00 85.00 92 ASP A CA 1
ATOM 782 C C . ASP A 1 92 ? -16.753 0.668 13.378 1.00 85.00 92 ASP A C 1
ATOM 784 O O . ASP A 1 92 ? -16.073 0.241 12.443 1.00 85.00 92 ASP A O 1
ATOM 788 N N . LYS A 1 93 ? -17.965 0.170 13.644 1.00 84.31 93 LYS A N 1
ATOM 789 C CA . LYS A 1 93 ? -18.603 -0.894 12.852 1.00 84.31 93 LYS A CA 1
ATOM 790 C C . LYS A 1 93 ? -19.093 -0.429 11.479 1.00 84.31 93 LYS A C 1
ATOM 792 O O . LYS A 1 93 ? -19.556 -1.255 10.694 1.00 84.31 93 LYS A O 1
ATOM 797 N N . SER A 1 94 ? -19.015 0.863 11.152 1.00 85.94 94 SER A N 1
ATOM 798 C CA . SER A 1 94 ? -19.459 1.364 9.847 1.00 85.94 94 SER A CA 1
ATOM 799 C C . SER A 1 94 ? -18.708 0.691 8.693 1.00 85.94 94 SER A C 1
ATOM 801 O O . SER A 1 94 ? -19.327 0.348 7.686 1.00 85.94 94 SER A O 1
ATOM 803 N N . TYR A 1 95 ? -17.413 0.404 8.873 1.00 85.50 95 TYR A N 1
ATOM 804 C CA . TYR A 1 95 ? -16.554 -0.238 7.872 1.00 85.50 95 TYR A CA 1
ATOM 805 C C . TYR A 1 95 ? -16.821 -1.738 7.681 1.00 85.50 95 TYR A C 1
ATOM 807 O O . TYR A 1 95 ? -16.413 -2.313 6.668 1.00 85.50 95 TYR A O 1
ATOM 815 N N . GLU A 1 96 ? -17.524 -2.384 8.615 1.00 87.62 96 GLU A N 1
ATOM 816 C CA . GLU A 1 96 ? -17.841 -3.814 8.542 1.00 87.62 96 GLU A CA 1
ATOM 817 C C . GLU A 1 96 ? -18.832 -4.116 7.412 1.00 87.62 96 GLU A C 1
ATOM 819 O O . GLU A 1 96 ? -18.669 -5.108 6.706 1.00 87.62 96 GLU A O 1
ATOM 824 N N . LYS A 1 97 ? -19.788 -3.206 7.181 1.00 89.38 97 LYS A N 1
ATOM 825 C CA . LYS A 1 97 ? -20.828 -3.328 6.145 1.00 89.38 97 LYS A CA 1
ATOM 826 C C . LYS A 1 97 ? -20.283 -3.241 4.719 1.00 89.38 97 LYS A C 1
ATOM 828 O O . LYS A 1 97 ? -20.903 -3.751 3.793 1.00 89.38 97 LYS A O 1
ATOM 833 N N . TYR A 1 98 ? -19.149 -2.568 4.527 1.00 86.75 98 TYR A N 1
ATOM 834 C CA . TYR A 1 98 ? -18.552 -2.416 3.204 1.00 86.75 98 TYR A CA 1
ATOM 835 C C . TYR A 1 98 ? -17.834 -3.698 2.794 1.00 86.75 98 TYR A C 1
ATOM 837 O O . TYR A 1 98 ? -17.157 -4.330 3.607 1.00 86.75 98 TYR A O 1
ATOM 845 N N . SER A 1 99 ? -17.933 -4.062 1.516 1.00 89.31 99 SER A N 1
ATOM 846 C CA . SER A 1 99 ? -17.234 -5.229 0.976 1.00 89.31 99 SER A CA 1
ATOM 847 C C . SER A 1 99 ? -15.722 -5.113 1.174 1.00 89.31 99 SER A C 1
ATOM 849 O O . SER A 1 99 ? -15.153 -4.028 1.060 1.00 89.31 99 SER A O 1
ATOM 851 N N . SER A 1 100 ? -15.059 -6.231 1.465 1.00 92.56 100 SER A N 1
ATOM 852 C CA . SER A 1 100 ? -13.594 -6.304 1.546 1.00 92.56 100 SER A CA 1
ATOM 853 C C . SER A 1 100 ? -12.929 -6.411 0.167 1.00 92.56 100 SER A C 1
ATOM 855 O O . SER A 1 100 ? -11.717 -6.259 0.082 1.00 92.56 100 SER A O 1
ATOM 857 N N . ILE A 1 101 ? -13.705 -6.643 -0.901 1.00 93.38 101 ILE A N 1
ATOM 858 C CA . ILE A 1 101 ? -13.197 -6.878 -2.265 1.00 93.38 101 ILE A CA 1
ATOM 859 C C . ILE A 1 101 ? -12.323 -5.716 -2.741 1.00 93.38 101 ILE A C 1
ATOM 861 O O . ILE A 1 101 ? -11.220 -5.947 -3.218 1.00 93.38 101 ILE A O 1
ATOM 865 N N . TRP A 1 102 ? -12.762 -4.469 -2.548 1.00 92.69 102 TRP A N 1
ATOM 866 C CA . TRP A 1 102 ? -11.996 -3.296 -2.982 1.00 92.69 102 TRP A CA 1
ATOM 867 C C . TRP A 1 102 ? -10.662 -3.151 -2.253 1.00 92.69 102 TRP A C 1
ATOM 869 O O . TRP A 1 102 ? -9.667 -2.796 -2.874 1.00 92.69 102 TRP A O 1
ATOM 879 N N . ALA A 1 103 ? -10.619 -3.463 -0.956 1.00 93.81 103 ALA A N 1
ATOM 880 C CA . ALA A 1 103 ? -9.369 -3.483 -0.207 1.00 93.81 103 ALA A CA 1
ATOM 881 C C . ALA A 1 103 ? -8.441 -4.606 -0.689 1.00 93.81 103 ALA A C 1
ATOM 883 O O . ALA A 1 103 ? -7.257 -4.366 -0.869 1.00 93.81 103 ALA A O 1
ATOM 884 N N . ILE A 1 104 ? -8.965 -5.809 -0.943 1.00 94.62 104 ILE A N 1
ATOM 885 C CA . ILE A 1 104 ? -8.164 -6.929 -1.463 1.00 94.62 104 ILE A CA 1
ATOM 886 C C . ILE A 1 104 ? -7.583 -6.579 -2.833 1.00 94.62 104 ILE A C 1
ATOM 888 O O . ILE A 1 104 ? -6.387 -6.754 -3.043 1.00 94.62 104 ILE A O 1
ATOM 892 N N . LEU A 1 105 ? -8.411 -6.042 -3.734 1.00 94.94 105 LEU A N 1
ATOM 893 C CA . LEU A 1 105 ? -7.962 -5.568 -5.038 1.00 94.94 105 LEU A CA 1
ATOM 894 C C . LEU A 1 105 ? -6.865 -4.521 -4.872 1.00 94.94 105 LEU A C 1
ATOM 896 O O . LEU A 1 105 ? -5.799 -4.692 -5.437 1.00 94.94 105 LEU A O 1
ATOM 900 N N . PHE A 1 106 ? -7.070 -3.500 -4.042 1.00 95.31 106 PHE A N 1
ATOM 901 C CA . PHE A 1 106 ? -6.056 -2.474 -3.792 1.00 95.31 106 PHE A CA 1
ATOM 902 C C . PHE A 1 106 ? -4.732 -3.045 -3.249 1.00 95.31 106 PHE A C 1
ATOM 904 O O . PHE A 1 106 ? -3.660 -2.626 -3.669 1.00 95.31 106 PHE A O 1
ATOM 911 N N . LEU A 1 107 ? -4.791 -4.005 -2.323 1.00 95.50 107 LEU A N 1
ATOM 912 C CA . LEU A 1 107 ? -3.597 -4.594 -1.709 1.00 95.50 107 LEU A CA 1
ATOM 913 C C . LEU A 1 107 ? -2.831 -5.517 -2.670 1.00 95.50 107 LEU A C 1
ATOM 915 O O . LEU A 1 107 ? -1.605 -5.551 -2.626 1.00 95.50 107 LEU A O 1
ATOM 919 N N . LEU A 1 108 ? -3.538 -6.279 -3.511 1.00 95.19 108 LEU A N 1
ATOM 920 C CA . LEU A 1 108 ? -2.933 -7.288 -4.389 1.00 95.19 108 LEU A CA 1
ATOM 921 C C . LEU A 1 108 ? -2.624 -6.775 -5.793 1.00 95.19 108 LEU A C 1
ATOM 923 O O . LEU A 1 108 ? -1.731 -7.311 -6.443 1.00 95.19 108 LEU A O 1
ATOM 927 N N . PHE A 1 109 ? -3.343 -5.758 -6.265 1.00 95.81 109 PHE A N 1
ATOM 928 C CA . PHE A 1 109 ? -3.188 -5.213 -7.610 1.00 95.81 109 PHE A CA 1
ATOM 929 C C . PHE A 1 109 ? -1.735 -4.907 -7.981 1.00 95.81 109 PHE A C 1
ATOM 931 O O . PHE A 1 109 ? -1.313 -5.409 -9.022 1.00 95.81 109 PHE A O 1
ATOM 938 N N . PRO A 1 110 ? -0.945 -4.177 -7.165 1.00 95.31 110 PRO A N 1
ATOM 939 C CA . PRO A 1 110 ? 0.414 -3.848 -7.578 1.00 95.31 110 PRO A CA 1
ATOM 940 C C . PRO A 1 110 ? 1.310 -5.092 -7.658 1.00 95.31 110 PRO A C 1
ATOM 942 O O . PRO A 1 110 ? 2.152 -5.222 -8.536 1.00 95.31 110 PRO A O 1
ATOM 945 N N . TYR A 1 111 ? 1.067 -6.094 -6.811 1.00 93.69 111 TYR A N 1
ATOM 946 C CA . TYR A 1 111 ? 1.798 -7.357 -6.876 1.00 93.69 111 TYR A CA 1
ATOM 947 C C . TYR A 1 111 ? 1.479 -8.155 -8.149 1.00 93.69 111 TYR A C 1
ATOM 949 O O . TYR A 1 111 ? 2.381 -8.640 -8.830 1.00 93.69 111 TYR A O 1
ATOM 957 N N . VAL A 1 112 ? 0.192 -8.268 -8.495 1.00 94.69 112 VAL A N 1
ATOM 958 C CA . VAL A 1 112 ? -0.251 -8.951 -9.721 1.00 94.69 112 VAL A CA 1
ATOM 959 C C . VAL A 1 112 ? 0.270 -8.226 -10.960 1.00 94.69 112 VAL A C 1
ATOM 961 O O . VAL A 1 112 ? 0.731 -8.879 -11.895 1.00 94.69 112 VAL A O 1
ATOM 964 N N . PHE A 1 113 ? 0.242 -6.891 -10.952 1.00 94.25 113 PHE A N 1
ATOM 965 C CA . PHE A 1 113 ? 0.787 -6.075 -12.030 1.00 94.25 113 PHE A CA 1
ATOM 966 C C . PHE A 1 113 ? 2.274 -6.369 -12.255 1.00 94.25 113 PHE A C 1
ATOM 968 O O . PHE A 1 113 ? 2.654 -6.695 -13.378 1.00 94.25 113 PHE A O 1
ATOM 975 N N . LEU A 1 114 ? 3.096 -6.345 -11.198 1.00 91.50 114 LEU A N 1
ATOM 976 C CA . LEU A 1 114 ? 4.529 -6.643 -11.305 1.00 91.50 114 LEU A CA 1
ATOM 977 C C . LEU A 1 114 ? 4.808 -8.047 -11.839 1.00 91.50 114 LEU A C 1
ATOM 979 O O . LEU A 1 114 ? 5.717 -8.205 -12.648 1.00 91.50 114 LEU A O 1
ATOM 983 N N . ILE A 1 115 ? 4.037 -9.060 -11.429 1.00 92.69 115 ILE A N 1
ATOM 984 C CA . ILE A 1 115 ? 4.199 -10.427 -11.951 1.00 92.69 115 ILE A CA 1
ATOM 985 C C . ILE A 1 115 ? 3.931 -10.464 -13.454 1.00 92.69 115 ILE A C 1
ATOM 987 O O . ILE A 1 115 ? 4.744 -10.994 -14.208 1.00 92.69 115 ILE A O 1
ATOM 991 N N . ILE A 1 116 ? 2.802 -9.905 -13.896 1.00 92.81 116 ILE A N 1
ATOM 992 C CA . ILE A 1 116 ? 2.433 -9.887 -15.317 1.00 92.81 116 ILE A CA 1
ATOM 993 C C . ILE A 1 116 ? 3.487 -9.125 -16.120 1.00 92.81 116 ILE A C 1
ATOM 995 O O . ILE A 1 116 ? 3.933 -9.601 -17.161 1.00 92.81 116 ILE A O 1
ATOM 999 N N . PHE A 1 117 ? 3.912 -7.967 -15.616 1.00 88.69 117 PHE A N 1
ATOM 1000 C CA . PHE A 1 117 ? 4.929 -7.144 -16.253 1.00 88.69 117 PHE A CA 1
ATOM 1001 C C . PHE A 1 117 ? 6.273 -7.879 -16.363 1.00 88.69 117 PHE A C 1
ATOM 1003 O O . PHE A 1 117 ? 6.889 -7.871 -17.424 1.00 88.69 117 PHE A O 1
ATOM 1010 N N . ALA A 1 118 ? 6.697 -8.578 -15.307 1.00 87.50 118 ALA A N 1
ATOM 1011 C CA . ALA A 1 118 ? 7.926 -9.367 -15.306 1.00 87.50 118 ALA A CA 1
ATOM 1012 C C . ALA A 1 118 ? 7.878 -10.549 -16.287 1.00 87.50 118 ALA A C 1
ATOM 1014 O O . ALA A 1 118 ? 8.880 -10.832 -16.935 1.00 87.50 118 ALA A O 1
ATOM 1015 N N . LEU A 1 119 ? 6.730 -11.223 -16.416 1.00 91.62 119 LEU A N 1
ATOM 1016 C CA . LEU A 1 119 ? 6.540 -12.301 -17.394 1.00 91.62 119 LEU A CA 1
ATOM 1017 C C . LEU A 1 119 ? 6.528 -11.785 -18.837 1.00 91.62 119 LEU A C 1
ATOM 1019 O O . LEU A 1 119 ? 6.960 -12.495 -19.734 1.00 91.62 119 LEU A O 1
ATOM 1023 N N . TRP A 1 120 ? 6.039 -10.566 -19.063 1.00 86.31 120 TRP A N 1
ATOM 1024 C CA . TRP A 1 120 ? 5.997 -9.951 -20.391 1.00 86.31 120 TRP A CA 1
ATOM 1025 C C . TRP A 1 120 ? 7.370 -9.466 -20.884 1.00 86.31 120 TRP A C 1
ATOM 1027 O O . TRP A 1 120 ? 7.572 -9.298 -22.081 1.00 86.31 120 TRP A O 1
ATOM 1037 N N . LEU A 1 121 ? 8.307 -9.231 -19.964 1.00 74.25 121 LEU A N 1
ATOM 1038 C CA . LEU A 1 121 ? 9.680 -8.802 -20.248 1.00 74.25 121 LEU A CA 1
ATOM 1039 C C . LEU A 1 121 ? 10.643 -9.944 -20.618 1.00 74.25 121 LEU A C 1
ATOM 1041 O O . LEU A 1 121 ? 11.788 -9.654 -20.967 1.00 74.25 121 LEU A O 1
ATOM 1045 N N . GLN A 1 122 ? 10.209 -11.203 -20.496 1.00 62.56 122 GLN A N 1
ATOM 1046 C CA . GLN A 1 122 ? 10.964 -12.397 -20.903 1.00 62.56 122 GLN A CA 1
ATOM 1047 C C . GLN A 1 122 ? 10.810 -12.661 -22.401 1.00 62.56 122 GLN A C 1
ATOM 1049 O O . GLN A 1 122 ? 11.832 -13.038 -23.017 1.00 62.56 122 GLN A O 1
#

Sequence (122 aa):
MNIVHRVLGYLWYKTERLTRWMDTSMYSWNVPSVLSLVFLLYGVDIASIYWATTSTNPAPFILLALLAYPVVWIILYAYYHYKRRYLKIRQDKSYEKYSSIWAILFLLFPYVFLIIFALWLQ

Secondary structure (DSSP, 8-state):
--HHHHHHHHHHHHHHHHHTTSGGGGSTTHHHHHHHHHHHHHHHHHHHHHHHHH----HHHHHHHHHHHHHHHHHHHHHHHGGGHHHHHHH-GGGGSS-SHHHHHHHHHHHHHHHHHHHHT-

Foldseek 3Di:
D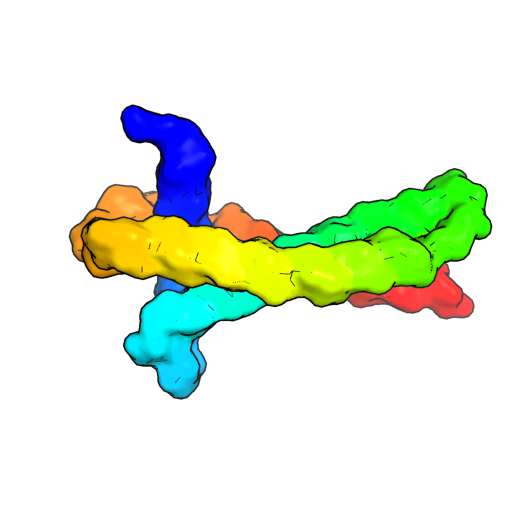DPVVVVLLLLLQLQLVVCVPPPCSVDLLPSLLLVLVLVLLVQVLVLLVVCVVPVDDSVVSNVVSVVCSVVSSVCSSCVCPPVVVVVVSNVDCPSVPDDSVVSVCSSCVSVVSVVVSVVVVD